Protein AF-A0A3D4FC39-F1 (afdb_monomer_lite)

pLDDT: mean 79.62, std 11.99, range [59.41, 95.38]

Structure (mmCIF, N/CA/C/O backbone):
data_AF-A0A3D4FC39-F1
#
_entry.id   AF-A0A3D4FC39-F1
#
loop_
_atom_site.group_PDB
_atom_site.id
_atom_site.type_symbol
_atom_site.label_atom_id
_atom_site.label_alt_id
_atom_site.label_comp_id
_atom_site.label_asym_id
_atom_site.label_entity_id
_atom_site.label_seq_id
_atom_site.pdbx_PDB_ins_code
_atom_site.Cartn_x
_atom_site.Cartn_y
_atom_site.Cartn_z
_atom_site.occupancy
_atom_site.B_iso_or_equiv
_atom_site.auth_seq_id
_atom_site.auth_comp_id
_atom_site.auth_asym_id
_atom_site.auth_atom_id
_atom_site.pdbx_PDB_model_num
ATOM 1 N N . MET A 1 1 ? 30.621 -8.761 -27.749 1.00 59.41 1 MET A N 1
ATOM 2 C CA . MET A 1 1 ? 29.239 -8.224 -27.713 1.00 59.41 1 MET A CA 1
ATOM 3 C C . MET A 1 1 ? 28.531 -8.416 -26.356 1.00 59.41 1 MET A C 1
ATOM 5 O O . MET A 1 1 ? 27.315 -8.385 -26.322 1.00 59.41 1 MET A O 1
ATOM 9 N N . SER A 1 2 ? 29.243 -8.569 -25.224 1.00 70.56 2 SER A N 1
ATOM 10 C CA . SER A 1 2 ? 28.609 -8.764 -23.895 1.00 70.56 2 SER A CA 1
ATOM 11 C C . SER A 1 2 ? 28.875 -7.620 -22.899 1.00 70.56 2 SER A C 1
ATOM 13 O O . SER A 1 2 ? 28.346 -7.620 -21.793 1.00 70.56 2 SER A O 1
ATOM 15 N N . PHE A 1 3 ? 29.652 -6.603 -23.290 1.00 80.50 3 PHE A N 1
ATOM 16 C CA . PHE A 1 3 ? 30.089 -5.530 -22.386 1.00 80.50 3 PHE A CA 1
ATOM 17 C C . PHE A 1 3 ? 28.929 -4.721 -21.779 1.00 80.50 3 PHE A C 1
ATOM 19 O O . PHE A 1 3 ? 29.011 -4.288 -20.638 1.00 80.50 3 PHE A O 1
ATOM 26 N N . LEU A 1 4 ? 27.825 -4.563 -22.517 1.00 85.19 4 LEU A N 1
ATOM 27 C CA . LEU A 1 4 ? 26.640 -3.839 -22.047 1.00 85.19 4 LEU A CA 1
ATOM 28 C C . LEU A 1 4 ? 25.671 -4.710 -21.236 1.00 85.19 4 LEU A C 1
ATOM 30 O O . LEU A 1 4 ? 24.854 -4.174 -20.494 1.00 85.19 4 LEU A O 1
ATOM 34 N N . SER A 1 5 ? 25.756 -6.040 -21.350 1.00 89.06 5 SER A N 1
ATOM 35 C CA . SER A 1 5 ? 24.837 -6.953 -20.659 1.00 89.06 5 SER A CA 1
ATOM 36 C C . SER A 1 5 ? 24.774 -6.753 -19.134 1.00 89.06 5 SER A C 1
ATOM 38 O O . SER A 1 5 ? 23.657 -6.697 -18.615 1.00 89.06 5 SER A O 1
ATOM 40 N N . PRO A 1 6 ? 25.889 -6.543 -18.395 1.00 89.50 6 PRO A N 1
ATOM 41 C CA . PRO A 1 6 ? 25.801 -6.319 -16.954 1.00 89.50 6 PRO A 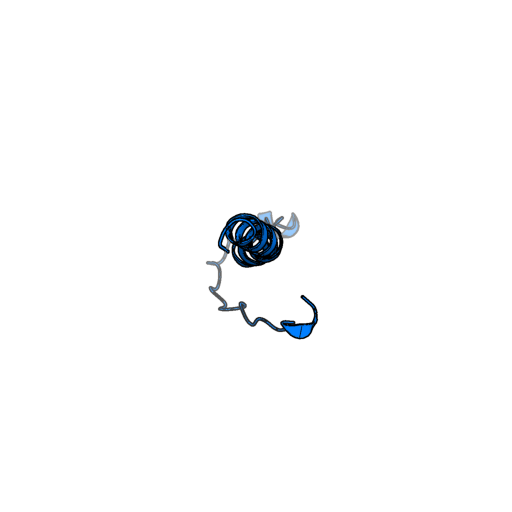CA 1
ATOM 42 C C . PRO A 1 6 ? 25.138 -4.981 -16.600 1.00 89.50 6 PRO A C 1
ATOM 44 O O . PRO A 1 6 ? 24.434 -4.901 -15.597 1.00 89.50 6 PRO A O 1
ATOM 47 N N . LEU A 1 7 ? 25.297 -3.943 -17.431 1.00 91.56 7 LEU A N 1
ATOM 48 C CA . LEU A 1 7 ? 24.650 -2.643 -17.218 1.00 91.56 7 LEU A CA 1
ATOM 49 C C . LEU A 1 7 ? 23.129 -2.739 -17.382 1.00 91.56 7 LEU A C 1
ATOM 51 O O . LEU A 1 7 ? 22.388 -2.160 -16.589 1.00 91.56 7 LEU A O 1
ATOM 55 N N . PHE A 1 8 ? 22.654 -3.520 -18.355 1.00 91.31 8 PHE A N 1
ATOM 56 C CA . PHE A 1 8 ? 21.222 -3.779 -18.518 1.00 91.31 8 PHE A CA 1
ATOM 57 C C . PHE A 1 8 ? 20.632 -4.561 -17.338 1.00 91.31 8 PHE A C 1
ATOM 59 O O . PHE A 1 8 ? 19.534 -4.237 -16.886 1.00 91.31 8 PHE A O 1
ATOM 66 N N . LEU A 1 9 ? 21.364 -5.540 -16.795 1.00 92.50 9 LEU A N 1
ATOM 67 C CA . LEU A 1 9 ? 20.934 -6.272 -15.598 1.00 92.50 9 LEU A CA 1
ATOM 68 C C . LEU A 1 9 ? 20.863 -5.365 -14.365 1.00 92.50 9 LEU A C 1
ATOM 70 O O . LEU A 1 9 ? 19.897 -5.443 -13.607 1.00 92.50 9 LEU A O 1
ATOM 74 N N . LEU A 1 10 ? 21.839 -4.470 -14.189 1.00 94.88 10 LEU A N 1
ATOM 75 C CA . LEU A 1 10 ? 21.812 -3.471 -13.117 1.00 94.88 10 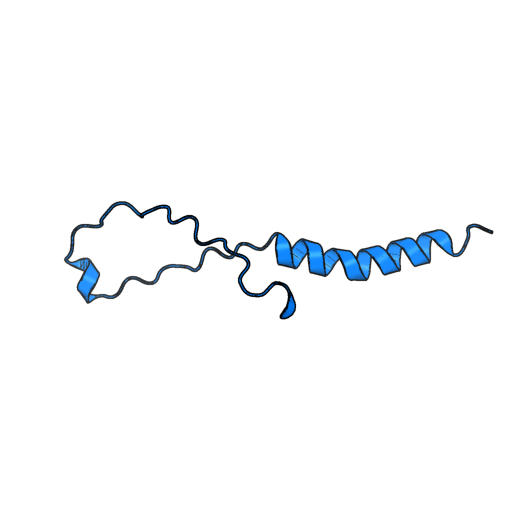LEU A CA 1
ATOM 76 C C . LEU A 1 10 ? 20.629 -2.510 -13.264 1.00 94.88 10 LEU A C 1
ATOM 78 O O . LEU A 1 10 ? 19.939 -2.244 -12.282 1.00 94.88 10 LEU A O 1
ATOM 82 N N . GLY A 1 11 ? 20.349 -2.037 -14.481 1.00 94.44 11 GLY A N 1
ATOM 83 C CA . GLY A 1 11 ? 19.177 -1.203 -14.758 1.00 94.44 11 GLY A CA 1
ATOM 84 C C . GLY A 1 11 ? 17.863 -1.919 -14.439 1.00 94.44 11 GLY A C 1
ATOM 85 O O . GLY A 1 11 ? 16.993 -1.358 -13.775 1.00 94.44 11 GLY A O 1
ATOM 86 N N . ALA A 1 12 ? 17.742 -3.190 -14.830 1.00 95.38 12 ALA A N 1
ATOM 87 C CA . ALA A 1 12 ? 16.577 -4.005 -14.500 1.00 95.38 12 ALA A CA 1
ATOM 88 C C . ALA A 1 12 ? 16.421 -4.196 -12.980 1.00 95.38 12 ALA A C 1
ATOM 90 O O . ALA A 1 12 ? 15.316 -4.056 -12.457 1.00 95.38 12 ALA A O 1
ATOM 91 N N . ALA A 1 13 ? 17.514 -4.451 -12.255 1.00 95.19 13 ALA A N 1
ATOM 92 C CA . ALA A 1 13 ? 17.500 -4.594 -10.800 1.00 95.19 13 ALA A CA 1
ATOM 93 C C . ALA A 1 13 ? 17.132 -3.284 -10.080 1.00 95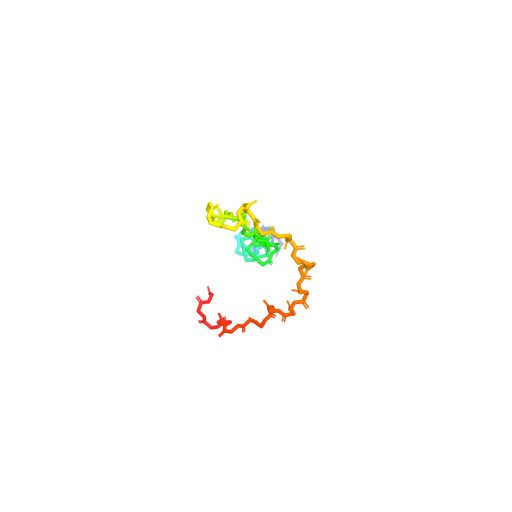.19 13 ALA A C 1
ATOM 95 O O . ALA A 1 13 ? 16.406 -3.323 -9.087 1.00 95.19 13 ALA A O 1
ATOM 96 N N . ALA A 1 14 ? 17.569 -2.131 -10.595 1.00 95.19 14 ALA A N 1
ATOM 97 C CA . ALA A 1 14 ? 17.235 -0.820 -10.037 1.00 95.19 14 ALA A CA 1
ATOM 98 C C . ALA A 1 14 ? 15.733 -0.493 -10.138 1.00 95.19 14 ALA A C 1
ATOM 100 O O . ALA A 1 14 ? 15.200 0.195 -9.270 1.00 95.19 14 ALA A O 1
ATOM 101 N N . ILE A 1 15 ? 15.045 -1.018 -11.158 1.00 94.25 15 ILE A N 1
ATOM 102 C CA . ILE A 1 15 ? 13.593 -0.864 -11.337 1.00 94.25 15 ILE A CA 1
ATOM 103 C C . ILE A 1 15 ? 12.824 -1.939 -10.554 1.00 94.25 15 ILE A C 1
ATOM 105 O O . ILE A 1 15 ? 11.881 -1.629 -9.827 1.00 94.25 15 ILE A O 1
ATOM 109 N N . LEU A 1 16 ? 13.224 -3.209 -10.675 1.00 94.75 16 LEU A N 1
ATOM 110 C CA . LEU A 1 16 ? 12.530 -4.336 -10.042 1.00 94.75 16 LEU A CA 1
ATOM 111 C C . LEU A 1 16 ? 12.697 -4.357 -8.520 1.00 94.75 16 LEU A C 1
ATOM 113 O O . LEU A 1 16 ? 11.767 -4.744 -7.813 1.00 94.75 16 LEU A O 1
ATOM 117 N N . GLY A 1 17 ? 13.853 -3.930 -8.008 1.00 94.19 17 GLY A N 1
ATOM 118 C CA . GLY A 1 17 ? 14.164 -3.924 -6.579 1.00 94.19 17 GLY A CA 1
ATOM 119 C C . GLY A 1 17 ? 13.113 -3.182 -5.744 1.00 94.19 17 GLY A C 1
ATOM 120 O O . GLY A 1 17 ? 12.521 -3.794 -4.854 1.00 94.19 17 GLY A O 1
ATOM 121 N N . PRO A 1 18 ? 12.813 -1.904 -6.043 1.00 89.62 18 PRO A N 1
ATOM 122 C CA . PRO A 1 18 ? 11.770 -1.141 -5.359 1.00 89.62 18 PRO A CA 1
ATOM 123 C C . PRO A 1 18 ? 10.375 -1.763 -5.463 1.00 89.62 18 PRO A C 1
ATOM 125 O O . PRO A 1 18 ? 9.652 -1.773 -4.469 1.00 89.62 18 PRO A O 1
ATOM 128 N N . ILE A 1 19 ? 10.002 -2.314 -6.625 1.00 88.75 19 ILE A N 1
ATOM 129 C CA . ILE A 1 19 ? 8.689 -2.947 -6.841 1.00 88.75 19 ILE A CA 1
ATOM 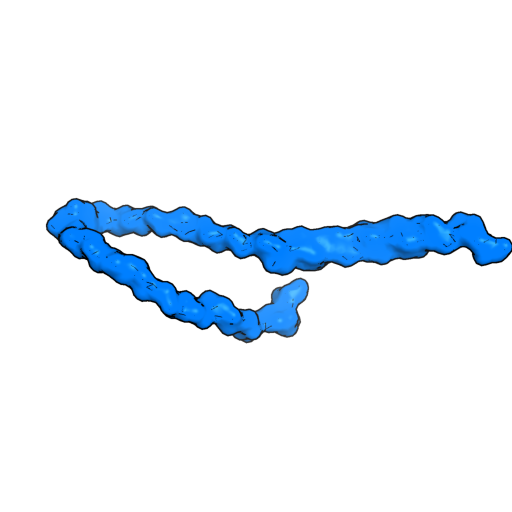130 C C . ILE A 1 19 ? 8.540 -4.164 -5.924 1.00 88.75 19 ILE A C 1
ATOM 132 O O . ILE A 1 19 ? 7.564 -4.281 -5.182 1.00 88.75 19 ILE A O 1
ATOM 136 N N . VAL A 1 20 ? 9.537 -5.049 -5.922 1.00 88.56 20 VAL A N 1
ATOM 137 C CA . VAL A 1 20 ? 9.547 -6.240 -5.065 1.00 88.56 20 VAL A CA 1
ATOM 138 C C . VAL A 1 20 ? 9.582 -5.841 -3.589 1.00 88.56 20 VAL A C 1
ATOM 140 O O . VAL A 1 20 ? 8.816 -6.380 -2.790 1.00 88.56 20 VAL A O 1
ATOM 143 N N . PHE A 1 21 ? 10.401 -4.854 -3.220 1.00 89.50 21 PHE A N 1
ATOM 144 C CA . PHE A 1 21 ? 10.459 -4.333 -1.854 1.00 89.50 21 PHE A CA 1
ATOM 145 C C . PHE A 1 21 ? 9.109 -3.764 -1.393 1.00 89.50 21 PHE A C 1
ATOM 147 O O . PHE A 1 21 ? 8.666 -4.043 -0.277 1.00 89.50 21 PHE A O 1
ATOM 154 N N . HIS A 1 22 ? 8.421 -3.020 -2.261 1.00 85.06 22 HIS A N 1
ATOM 155 C CA . HIS A 1 22 ? 7.094 -2.479 -1.984 1.00 85.06 22 HIS A CA 1
ATOM 156 C C . HIS A 1 22 ? 6.057 -3.593 -1.780 1.00 85.06 22 HIS A C 1
ATOM 158 O O . HIS A 1 22 ? 5.273 -3.536 -0.834 1.00 85.06 22 HIS A O 1
ATOM 164 N N . LEU A 1 23 ? 6.093 -4.641 -2.609 1.00 82.69 23 LEU A N 1
ATOM 165 C CA . LEU A 1 23 ? 5.176 -5.783 -2.519 1.00 82.69 23 LEU A CA 1
ATOM 166 C C . LEU A 1 23 ? 5.397 -6.638 -1.261 1.00 82.69 23 LEU A C 1
ATOM 168 O O . LEU A 1 23 ? 4.437 -7.170 -0.698 1.00 82.69 23 LEU A O 1
ATOM 172 N N . ILE A 1 24 ? 6.643 -6.767 -0.798 1.00 81.44 24 ILE A N 1
ATOM 173 C CA . ILE A 1 24 ? 6.983 -7.541 0.406 1.00 81.44 24 ILE A CA 1
ATOM 174 C C . ILE A 1 24 ? 6.573 -6.798 1.684 1.00 81.44 24 ILE A C 1
ATOM 176 O O . ILE A 1 24 ? 6.291 -7.430 2.708 1.00 81.44 24 ILE A O 1
ATOM 180 N N . ARG A 1 25 ? 6.487 -5.463 1.650 1.00 71.69 25 ARG A N 1
ATOM 181 C CA . ARG A 1 25 ? 6.208 -4.645 2.833 1.00 71.69 25 ARG A CA 1
ATOM 182 C C . ARG A 1 25 ? 4.728 -4.699 3.235 1.00 71.69 25 ARG A C 1
ATOM 184 O O . ARG A 1 25 ? 3.984 -3.730 3.108 1.00 71.69 25 ARG A O 1
ATOM 191 N N . ARG A 1 26 ? 4.296 -5.819 3.824 1.00 65.81 26 ARG A N 1
ATOM 192 C CA . ARG A 1 26 ? 3.066 -5.872 4.631 1.00 65.81 26 ARG A CA 1
ATOM 193 C C . ARG A 1 26 ? 3.301 -5.111 5.934 1.00 65.81 26 ARG A C 1
ATOM 195 O O . ARG A 1 26 ? 3.779 -5.672 6.914 1.00 65.81 26 ARG A O 1
ATOM 202 N N . VAL A 1 27 ? 2.968 -3.825 5.952 1.00 63.19 27 VAL A N 1
ATOM 203 C CA . VAL A 1 27 ? 2.957 -3.047 7.194 1.00 63.19 27 VAL A CA 1
ATOM 204 C C . VAL A 1 27 ? 1.750 -3.502 8.014 1.00 63.19 27 VAL A C 1
ATOM 206 O O . VAL A 1 27 ? 0.611 -3.140 7.711 1.00 63.19 27 VAL A O 1
ATOM 209 N N . THR A 1 28 ? 1.974 -4.312 9.048 1.00 65.00 28 THR A N 1
ATOM 210 C CA . THR A 1 28 ? 0.972 -4.491 10.102 1.00 65.00 28 THR A CA 1
ATOM 211 C C . THR A 1 28 ? 0.802 -3.129 10.758 1.00 65.00 28 THR A C 1
ATOM 213 O O . THR A 1 28 ? 1.694 -2.671 11.465 1.00 65.00 28 THR A O 1
ATOM 216 N N . ARG A 1 29 ? -0.300 -2.432 10.457 1.00 69.44 29 ARG A N 1
ATOM 217 C CA . ARG A 1 29 ? -0.605 -1.161 11.119 1.00 69.44 29 ARG A CA 1
ATOM 218 C C . ARG A 1 29 ? -0.691 -1.421 12.615 1.00 69.44 29 ARG A C 1
ATOM 220 O O . ARG A 1 29 ? -1.460 -2.285 13.044 1.00 69.44 29 ARG A O 1
ATOM 227 N N . GLU A 1 30 ? 0.097 -0.679 13.377 1.00 73.38 30 GLU A N 1
ATOM 228 C CA . GLU A 1 30 ? 0.013 -0.690 14.826 1.00 73.38 30 GLU A CA 1
ATOM 229 C C . GLU A 1 30 ? -1.404 -0.252 15.213 1.00 73.38 30 GLU A C 1
ATOM 231 O O . GLU A 1 30 ? -1.900 0.789 14.773 1.00 73.38 30 GLU A O 1
ATOM 236 N N . LYS A 1 31 ? -2.124 -1.115 15.932 1.00 75.81 31 LYS A N 1
ATOM 237 C CA . LYS A 1 31 ? -3.491 -0.814 16.356 1.00 75.81 31 LYS A CA 1
ATOM 238 C C . LYS A 1 31 ? -3.401 0.009 17.630 1.00 75.81 31 LYS A C 1
ATOM 240 O O . LYS A 1 31 ? -3.084 -0.545 18.675 1.00 75.81 31 LYS A O 1
ATOM 245 N N . VAL A 1 32 ? -3.710 1.298 17.550 1.00 80.19 32 VAL A N 1
ATOM 246 C CA . VAL A 1 32 ? -3.874 2.136 18.743 1.00 80.19 32 VAL A CA 1
ATOM 247 C C . VAL A 1 32 ? -5.270 1.867 19.320 1.00 80.19 32 VAL A C 1
ATOM 249 O O . VAL A 1 32 ? -6.260 2.151 18.638 1.00 80.19 32 VAL A O 1
ATOM 252 N N . PRO A 1 33 ? -5.397 1.272 20.522 1.00 81.56 33 PRO A N 1
ATOM 253 C CA . PRO A 1 33 ? -6.699 1.086 21.149 1.00 81.56 33 PRO A CA 1
ATOM 254 C C . PRO A 1 33 ? -7.254 2.437 21.615 1.00 81.56 33 PRO A C 1
ATOM 256 O O . PRO A 1 33 ? -6.525 3.275 22.139 1.00 81.56 33 PRO A O 1
ATOM 259 N N . PHE A 1 34 ? -8.562 2.639 21.460 1.00 88.88 34 PHE A N 1
ATOM 260 C CA . PHE A 1 34 ? -9.247 3.774 22.077 1.00 88.88 34 PHE A CA 1
ATOM 261 C C . PHE A 1 34 ? -9.343 3.569 23.591 1.00 88.88 34 PHE A C 1
ATOM 263 O O . PHE A 1 34 ? -9.631 2.460 24.043 1.00 88.88 34 PHE A O 1
ATOM 270 N N . SER A 1 35 ? -9.175 4.637 24.374 1.00 87.62 35 SER A N 1
ATOM 271 C CA . SER A 1 35 ? -9.193 4.565 25.844 1.00 87.62 35 SER A CA 1
ATOM 272 C C . SER A 1 35 ? -10.495 3.993 26.407 1.00 87.62 35 SER A C 1
ATOM 274 O O . SER A 1 35 ? -10.483 3.284 27.405 1.00 87.62 35 SER A O 1
ATOM 276 N N . SER A 1 36 ? -11.623 4.231 25.738 1.00 89.88 36 SER A N 1
ATOM 277 C CA . SER A 1 36 ? -12.917 3.651 26.114 1.00 89.88 36 SER A CA 1
ATOM 278 C C . SER A 1 36 ? -12.950 2.120 26.021 1.00 89.88 36 SER A C 1
ATOM 280 O O . SER A 1 36 ? -13.711 1.483 26.744 1.00 89.88 36 SER A O 1
ATOM 282 N N . LEU A 1 37 ? -12.113 1.514 25.173 1.00 89.19 37 LEU A N 1
ATOM 283 C CA . LEU A 1 37 ? -12.026 0.061 25.011 1.00 89.19 37 LEU A CA 1
ATOM 284 C C . LEU A 1 37 ? -11.151 -0.610 26.078 1.00 89.19 37 LEU A C 1
ATOM 286 O O . LEU A 1 37 ? -11.212 -1.829 26.204 1.00 89.19 37 LEU A O 1
ATOM 290 N N . MET A 1 38 ? -10.372 0.146 26.863 1.00 87.12 38 MET A N 1
ATOM 291 C CA . MET A 1 38 ? -9.510 -0.41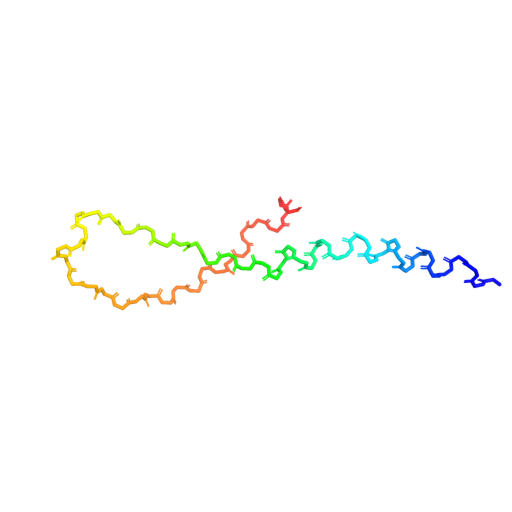2 27.920 1.00 87.12 38 MET A CA 1
ATOM 292 C C . MET A 1 38 ? -10.302 -1.073 29.059 1.00 87.12 38 MET A C 1
ATOM 294 O O . MET A 1 38 ? -9.759 -1.909 29.774 1.00 87.12 38 MET A O 1
ATOM 298 N N . PHE A 1 39 ? -11.582 -0.724 29.207 1.00 91.69 39 PHE A N 1
ATOM 299 C CA . PHE A 1 39 ? -12.485 -1.298 30.208 1.00 91.69 39 PHE A CA 1
ATOM 300 C C . PHE A 1 39 ? -13.249 -2.532 29.705 1.00 91.69 39 PHE A C 1
ATOM 302 O O . PHE A 1 39 ? -13.972 -3.161 30.475 1.00 91.69 39 PHE A O 1
ATOM 309 N N . LEU A 1 40 ? -13.127 -2.872 28.417 1.00 89.19 40 LEU A N 1
ATOM 310 C CA . LEU A 1 40 ? -13.826 -3.997 27.803 1.00 89.19 40 LEU A CA 1
ATOM 311 C C . LEU A 1 40 ? -12.906 -5.210 27.679 1.00 89.19 40 LEU A C 1
ATOM 313 O O . LEU A 1 40 ? -11.705 -5.089 27.445 1.00 89.19 40 LEU A O 1
ATOM 317 N N . GLN A 1 41 ? -13.490 -6.402 27.773 1.00 90.00 41 GLN A N 1
ATOM 318 C CA . GLN A 1 41 ? -12.741 -7.638 27.593 1.00 90.00 41 GLN A CA 1
ATOM 319 C C . GLN A 1 41 ? -12.365 -7.830 26.108 1.00 90.00 41 GLN A C 1
ATOM 321 O O . GLN A 1 41 ? -13.254 -7.792 25.248 1.00 90.00 41 GLN A O 1
ATOM 326 N N . PRO A 1 42 ? -11.075 -8.038 25.771 1.00 83.81 42 PRO A N 1
ATOM 327 C CA . PRO A 1 42 ? -10.647 -8.216 24.388 1.00 83.81 42 PRO A CA 1
ATOM 328 C C . PRO A 1 42 ? -11.302 -9.443 23.754 1.00 83.81 42 PRO A C 1
ATOM 330 O O . PRO A 1 42 ? -11.285 -10.536 24.318 1.00 83.81 42 PRO A O 1
ATOM 333 N N . THR A 1 43 ? -11.839 -9.281 22.547 1.00 83.06 43 THR A N 1
ATOM 334 C CA . THR A 1 43 ? -12.296 -10.412 21.732 1.00 83.06 43 THR A CA 1
ATOM 335 C C . THR A 1 43 ? -11.156 -10.928 20.853 1.00 83.06 43 THR A C 1
ATOM 337 O O . THR A 1 43 ? -10.306 -10.139 20.423 1.00 83.06 43 THR A O 1
ATOM 340 N N . PRO A 1 44 ? -11.109 -12.242 20.561 1.00 80.56 44 PRO A N 1
ATOM 341 C CA . PRO A 1 44 ? -10.082 -12.795 19.693 1.00 80.56 44 PRO A CA 1
ATOM 342 C C . PRO A 1 44 ? -10.139 -12.117 18.315 1.00 80.56 44 PRO A C 1
ATOM 344 O O . PRO A 1 44 ? -11.230 -11.910 17.765 1.00 80.56 44 PRO A O 1
ATOM 347 N N . PRO A 1 45 ? -8.982 -11.751 17.736 1.00 74.25 45 PRO A N 1
ATOM 348 C CA . PRO A 1 45 ? -8.947 -11.067 16.457 1.00 74.25 45 PRO A CA 1
ATOM 349 C C . PRO A 1 45 ? -9.551 -11.965 15.378 1.00 74.25 45 PRO A C 1
ATOM 351 O O . PRO A 1 45 ? -9.075 -13.069 15.121 1.00 74.25 45 PRO A O 1
ATOM 354 N N . ARG A 1 46 ? -10.594 -11.476 14.701 1.00 71.38 46 ARG A N 1
ATOM 355 C CA . ARG A 1 46 ? -11.122 -12.154 13.516 1.00 71.38 46 ARG A CA 1
ATOM 356 C C . ARG A 1 46 ? -10.083 -12.052 12.404 1.00 71.38 46 ARG A C 1
ATOM 358 O O . ARG A 1 46 ? -9.800 -10.953 11.920 1.00 71.38 46 ARG A O 1
ATOM 365 N N . LEU A 1 47 ? -9.539 -13.192 11.981 1.00 66.12 47 LEU A N 1
ATOM 366 C CA . LEU A 1 47 ? -8.725 -13.312 10.772 1.00 66.12 47 LEU A CA 1
ATOM 367 C C . LEU A 1 47 ? -9.623 -13.088 9.550 1.00 66.12 47 LEU A C 1
ATOM 369 O O . LEU A 1 47 ? -10.021 -14.018 8.856 1.00 66.12 47 LEU A O 1
ATOM 373 N N . THR A 1 48 ? -10.000 -11.839 9.291 1.00 62.16 48 THR A N 1
ATOM 374 C CA . THR A 1 48 ? -10.605 -11.500 8.006 1.00 62.16 48 THR A CA 1
ATOM 375 C C . THR A 1 48 ? -9.484 -11.518 6.977 1.00 62.16 48 THR A C 1
ATOM 377 O O . THR A 1 48 ? -8.475 -10.828 7.130 1.00 62.16 48 THR A O 1
ATOM 380 N N . ARG A 1 49 ? -9.630 -12.323 5.922 1.00 60.00 49 ARG A N 1
ATOM 381 C CA . ARG A 1 49 ? -8.708 -12.351 4.779 1.00 60.00 49 ARG A CA 1
ATOM 382 C C . ARG A 1 49 ? -8.890 -11.075 3.944 1.00 60.00 49 ARG A C 1
ATOM 384 O O . ARG A 1 49 ? -9.170 -11.140 2.752 1.00 60.00 49 ARG A O 1
ATOM 391 N N . LYS A 1 50 ? -8.774 -9.892 4.555 1.00 61.00 50 LYS A N 1
ATOM 392 C CA . LYS A 1 50 ? -8.861 -8.593 3.878 1.00 61.00 50 LYS A CA 1
ATOM 393 C C . LYS A 1 50 ? -7.509 -8.269 3.236 1.00 61.00 50 LYS A C 1
ATOM 395 O O . LYS A 1 50 ? -6.834 -7.309 3.569 1.00 61.00 50 LYS A O 1
ATOM 400 N N . SER A 1 51 ? -7.091 -9.144 2.330 1.00 60.72 51 SER A N 1
ATOM 401 C CA . SER A 1 51 ? -5.993 -8.906 1.396 1.00 60.72 51 SER A CA 1
ATOM 402 C C . SER A 1 51 ? -6.562 -9.016 -0.017 1.00 60.72 51 SER A C 1
ATOM 404 O O . SER A 1 51 ? -6.034 -9.763 -0.836 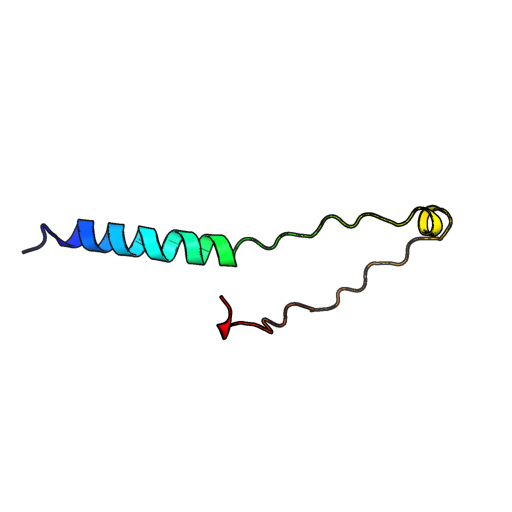1.00 60.72 51 SER A O 1
ATOM 406 N N . ARG A 1 52 ? -7.685 -8.339 -0.295 1.00 62.88 52 ARG A N 1
ATOM 407 C CA . ARG A 1 52 ? -8.048 -8.061 -1.686 1.00 62.88 52 ARG A CA 1
ATOM 408 C C . ARG A 1 52 ? -7.160 -6.909 -2.138 1.00 62.88 52 ARG A C 1
ATOM 410 O O . ARG A 1 52 ? -7.141 -5.858 -1.507 1.00 62.88 52 ARG A O 1
ATOM 417 N N . LEU A 1 53 ? -6.388 -7.141 -3.191 1.00 66.75 53 LEU A N 1
ATOM 418 C CA . LEU A 1 53 ? -5.677 -6.088 -3.904 1.00 66.75 53 LEU A CA 1
ATOM 419 C C . LEU A 1 53 ? -6.728 -5.282 -4.681 1.00 66.75 53 LEU A C 1
ATOM 421 O O . LEU A 1 53 ? -6.974 -5.554 -5.849 1.00 66.75 53 LEU A O 1
ATOM 425 N N . GLU A 1 54 ? -7.423 -4.360 -4.013 1.00 66.94 54 GLU A N 1
ATOM 426 C CA . GLU A 1 54 ? -8.522 -3.587 -4.624 1.00 66.94 54 GLU A CA 1
ATOM 427 C C . GLU A 1 54 ? -8.018 -2.462 -5.549 1.00 66.94 54 GLU A C 1
ATOM 429 O O . GLU A 1 54 ? -8.809 -1.852 -6.260 1.00 66.94 54 GLU A O 1
ATOM 434 N N . HIS A 1 55 ? -6.699 -2.238 -5.626 1.00 64.44 55 HIS A N 1
ATOM 435 C CA . HIS A 1 55 ? -6.099 -1.118 -6.360 1.00 64.44 55 HIS A CA 1
ATOM 436 C C . HIS A 1 55 ? -4.813 -1.495 -7.116 1.00 64.44 55 HIS A C 1
ATOM 438 O O . HIS A 1 55 ? -3.806 -0.807 -7.008 1.00 64.44 55 HIS A O 1
ATOM 444 N N . ILE A 1 56 ? -4.829 -2.585 -7.891 1.00 68.62 56 ILE A N 1
ATOM 445 C CA . ILE A 1 56 ? -3.655 -3.016 -8.684 1.00 68.62 56 ILE A CA 1
ATOM 446 C C . ILE A 1 56 ? -3.240 -1.953 -9.722 1.00 68.62 56 ILE A C 1
ATOM 448 O O . ILE A 1 56 ? -2.064 -1.830 -10.021 1.00 68.62 56 ILE A O 1
ATOM 452 N N . LEU A 1 57 ? -4.191 -1.169 -10.244 1.00 69.31 57 LEU A N 1
ATOM 453 C CA . LEU A 1 57 ? -3.948 -0.152 -11.279 1.00 69.31 57 LEU A CA 1
ATOM 454 C C . LEU A 1 57 ? -3.517 1.225 -10.740 1.00 69.31 57 LEU A C 1
ATOM 456 O O . LEU A 1 57 ? -3.231 2.110 -11.538 1.00 69.31 57 LEU A O 1
ATOM 460 N N . LEU A 1 58 ? -3.527 1.433 -9.418 1.00 62.81 58 LEU A N 1
ATOM 461 C CA . LEU A 1 58 ? -3.097 2.692 -8.783 1.00 62.81 58 LEU A CA 1
ATOM 462 C C . LEU A 1 58 ? -1.702 2.585 -8.142 1.00 62.81 58 LEU A C 1
ATOM 464 O O . LEU A 1 58 ? -1.282 3.518 -7.458 1.00 62.81 58 LEU A O 1
ATOM 468 N N . LEU A 1 59 ? -1.036 1.439 -8.312 1.00 59.91 59 LEU A N 1
ATOM 469 C CA . LEU A 1 59 ? 0.349 1.199 -7.912 1.00 59.91 59 LEU A CA 1
ATOM 470 C C . LEU A 1 59 ? 1.291 1.568 -9.061 1.00 59.91 59 LEU A C 1
ATOM 472 O O . LEU A 1 59 ? 2.313 2.225 -8.771 1.00 59.91 59 LEU A O 1
#

Sequence (59 aa):
MSFLSPLFLLGAAAILGPIVFHLIRRVTREKVPFSSLMFLQPTPPRLTRKSRLEHILLL

Foldseek 3Di:
DCPCVVVVVVVVCVVVVVVVVVVVPPPPPDDDDDPVCVPPDDDDDPPDVPPDPPCPPVD

Secondary structure (DSSP, 8-state):
--TTHHHHHHHHHHHHHHHHHHHH----------GGGGGSPPPPP--------TTGGG-

Radius of gyration: 21.21 Å; chains: 1; bounding box: 44×18×58 Å